Protein AF-A0A8X6EYR4-F1 (afdb_monomer)

pLDDT: mean 75.9, std 15.95, range [29.47, 96.12]

Radius of gyration: 19.06 Å; Cα contacts (8 Å, |Δi|>4): 206; chains: 1; bounding box: 58×40×43 Å

Secondary structure (DSSP, 8-state):
---------------TTTTT--S-EEEEEEEEEE-SS-EEEEEEEEEE-PPP--GGGT--HHHHHHGGGT--EEEEEEEEETTTTEEEEEEEEESSGGGSSS-SSHHHHHHHHHHHH-----SS--TT--EEEEEESSTTPPPEEEE--

Organism: Trichonephila clavata (NCBI:txid2740835)

Nearest PDB structures (foldseek):
  8ieq-assembly1_A  TM=4.914E-01  e=1.722E+00  Homo sapiens
  8ieq-assembly1_C  TM=4.883E-01  e=4.076E+00  Homo sapiens

InterPro domains:
  IPR031643 Domain of unknown function DUF4708 [PF15813] (16-147)
  IPR031643 Domain of unknown function DUF4708 [PTHR28495] (17-148)

Solvent-accessible surface area (backbone atoms only — not comparable to full-atom values): 9482 Å² total; per-residue (Å²): 136,84,82,83,76,86,73,87,80,85,78,72,85,62,64,76,50,65,75,70,54,84,54,78,40,84,45,69,49,72,49,79,46,79,58,99,88,50,75,48,76,48,78,40,85,44,73,49,70,70,82,81,84,63,67,71,81,79,48,56,78,79,50,61,68,54,49,80,69,74,45,74,42,79,45,88,43,82,44,68,39,81,94,78,58,46,69,29,30,33,49,28,42,24,74,48,54,48,78,77,33,95,34,85,42,69,67,56,51,38,49,47,37,35,75,78,71,55,45,67,61,78,88,67,79,57,91,79,51,42,24,38,30,32,33,52,92,47,89,89,52,72,46,44,70,41,73,69,102

Sequence (149 aa):
MPSERYVPTKTYNFCSDFLTTAGPLNTVKMDIFVSHREITLSLQPTCIKLPVMKTNQFINPDIDQFFHTNSVIKVEEDCYVLPSMKQGKIISISKNPKANGAFENYIQIQQHWKDMYGYVLPNEPKEGFWYYNVKFRIPNATPYTYPSV

Structure (mmCIF, N/CA/C/O backbone):
data_AF-A0A8X6EYR4-F1
#
_entry.id   AF-A0A8X6EYR4-F1
#
loop_
_atom_site.group_PDB
_atom_site.id
_atom_site.type_symbol
_atom_site.label_atom_id
_atom_site.label_alt_id
_atom_site.label_comp_id
_atom_site.label_asym_id
_atom_site.label_entity_id
_atom_site.label_seq_id
_atom_site.pdbx_PDB_ins_code
_atom_site.Cartn_x
_atom_site.Cartn_y
_atom_site.Cartn_z
_atom_site.occupancy
_atom_site.B_iso_or_equiv
_atom_site.auth_seq_id
_atom_site.auth_comp_id
_atom_site.auth_asym_id
_atom_site.auth_atom_id
_atom_site.pdbx_PDB_model_num
ATOM 1 N N . MET A 1 1 ? -37.064 28.276 11.857 1.00 40.09 1 MET A N 1
ATOM 2 C CA . MET A 1 1 ? -36.597 26.896 12.103 1.00 40.09 1 MET A CA 1
ATOM 3 C C . MET A 1 1 ? -35.497 26.591 11.091 1.00 40.09 1 MET A C 1
ATOM 5 O O . MET A 1 1 ? -35.842 26.393 9.932 1.00 40.09 1 MET A O 1
ATOM 9 N N . PRO A 1 2 ? -34.199 26.650 11.434 1.00 39.25 2 PRO A N 1
ATOM 10 C CA . PRO A 1 2 ? -33.147 26.251 10.507 1.00 39.25 2 PRO A CA 1
ATOM 11 C C . PRO A 1 2 ? -32.947 24.735 10.585 1.00 39.25 2 PRO A C 1
ATOM 13 O O . PRO A 1 2 ? -32.738 24.182 11.660 1.00 39.25 2 PRO A O 1
ATOM 16 N N . SER A 1 3 ? -33.034 24.065 9.439 1.00 43.91 3 SER A N 1
ATOM 17 C CA . SER A 1 3 ? -32.667 22.660 9.279 1.00 43.91 3 SER A CA 1
ATOM 18 C C . SER A 1 3 ? -31.141 22.534 9.280 1.00 43.91 3 SER A C 1
ATOM 20 O O . SER A 1 3 ? -30.499 22.865 8.279 1.00 43.91 3 SER A O 1
ATOM 22 N N . GLU A 1 4 ? -30.553 22.061 10.375 1.00 40.44 4 GLU A N 1
ATOM 23 C CA . GLU A 1 4 ? -29.148 21.655 10.385 1.00 40.44 4 GLU A CA 1
ATOM 24 C C . GLU A 1 4 ? -28.989 20.403 9.516 1.00 40.44 4 GLU A C 1
ATOM 26 O O . GLU A 1 4 ? -29.402 19.299 9.871 1.00 40.44 4 GLU A O 1
ATOM 31 N N . ARG A 1 5 ? -28.417 20.583 8.322 1.00 42.28 5 ARG A N 1
ATOM 32 C CA . ARG A 1 5 ? -27.918 19.464 7.525 1.00 42.28 5 ARG A CA 1
ATOM 33 C C . ARG A 1 5 ? -26.633 18.980 8.182 1.00 42.28 5 ARG A C 1
ATOM 35 O O . ARG A 1 5 ? -25.621 19.673 8.142 1.00 42.28 5 ARG A O 1
ATOM 42 N N . TYR A 1 6 ? -26.683 17.788 8.760 1.00 44.19 6 TYR A N 1
ATOM 43 C CA . TYR A 1 6 ? -25.495 17.059 9.177 1.00 44.19 6 TYR A CA 1
ATOM 44 C C . TYR A 1 6 ? -24.591 16.824 7.958 1.00 44.19 6 TYR A C 1
ATOM 46 O O . TYR A 1 6 ? -24.969 16.128 7.014 1.00 44.19 6 TYR A O 1
ATOM 54 N N . VAL A 1 7 ? -23.406 17.430 7.969 1.00 41.69 7 VAL A N 1
ATOM 55 C CA . VAL A 1 7 ? -22.316 17.129 7.037 1.00 41.69 7 VAL A CA 1
ATOM 56 C C . VAL A 1 7 ? -21.357 16.208 7.793 1.00 41.69 7 VAL A C 1
ATOM 58 O O . VAL A 1 7 ? -20.840 16.629 8.827 1.00 41.69 7 VAL A O 1
ATOM 61 N N . PRO A 1 8 ? -21.112 14.960 7.353 1.00 35.28 8 PRO A N 1
ATOM 62 C CA . PRO A 1 8 ? -20.175 14.099 8.053 1.00 35.28 8 PRO A CA 1
ATOM 63 C C . PRO A 1 8 ? -18.754 14.619 7.835 1.00 35.28 8 PRO A C 1
ATOM 65 O O . PRO A 1 8 ? -18.191 14.513 6.744 1.00 35.28 8 PRO A O 1
ATOM 68 N N . THR A 1 9 ? -18.161 15.174 8.888 1.00 32.88 9 THR A N 1
ATOM 69 C CA . THR A 1 9 ? -16.748 15.543 8.921 1.00 32.88 9 THR A CA 1
ATOM 70 C C . THR A 1 9 ? -15.913 14.262 8.958 1.00 32.88 9 THR A C 1
ATOM 72 O O . THR A 1 9 ? -15.731 13.650 10.009 1.00 32.88 9 THR A O 1
ATOM 75 N N . LYS A 1 10 ? -15.413 13.813 7.802 1.00 37.19 10 LYS A N 1
ATOM 76 C CA . LYS A 1 10 ? -14.364 12.787 7.750 1.00 37.19 10 LYS A CA 1
ATOM 77 C C . LYS A 1 10 ? -13.026 13.442 8.089 1.00 37.19 10 LYS A C 1
ATOM 79 O O . LYS A 1 10 ? -12.360 13.971 7.206 1.00 37.19 10 LYS A O 1
ATOM 84 N N . THR A 1 11 ? -12.623 13.370 9.353 1.00 29.47 11 THR A N 1
ATOM 85 C CA . THR A 1 11 ? -11.252 13.696 9.762 1.00 29.47 11 THR A CA 1
ATOM 86 C C . THR A 1 11 ? -10.548 12.407 10.162 1.00 29.47 11 THR A C 1
ATOM 88 O O . THR A 1 11 ? -10.690 11.936 11.287 1.00 29.47 11 THR A O 1
ATOM 91 N N . TYR A 1 12 ? -9.792 11.824 9.231 1.00 42.38 12 TYR A N 1
ATOM 92 C CA . TYR A 1 12 ? -8.848 10.750 9.531 1.00 42.38 12 TYR A CA 1
ATOM 93 C C . TYR A 1 12 ? -7.453 11.366 9.608 1.00 42.38 12 TYR A C 1
ATOM 95 O O . TYR A 1 12 ? -6.779 11.515 8.593 1.00 42.38 12 TYR A O 1
ATOM 103 N N . ASN A 1 13 ? -7.021 11.751 10.808 1.00 35.53 13 ASN A N 1
ATOM 104 C CA . ASN A 1 13 ? -5.620 12.090 11.043 1.00 35.53 13 ASN A CA 1
ATOM 105 C C . ASN A 1 13 ? -4.835 10.783 11.198 1.00 35.53 13 ASN A C 1
ATOM 107 O O . ASN A 1 13 ? -4.529 10.356 12.310 1.00 35.53 13 ASN A O 1
ATOM 111 N N . PHE A 1 14 ? -4.553 10.116 10.078 1.00 52.66 14 PHE A N 1
ATOM 112 C CA . PHE A 1 14 ? -3.461 9.151 10.045 1.00 52.66 14 PHE A CA 1
ATOM 113 C C . PHE A 1 14 ? -2.151 9.918 10.226 1.00 52.66 14 PHE A C 1
ATOM 115 O O . PHE A 1 14 ? -1.978 10.991 9.645 1.00 52.66 14 PHE A O 1
ATOM 122 N N . CYS A 1 15 ? -1.239 9.381 11.038 1.00 57.31 15 CYS A N 1
ATOM 123 C CA . CYS A 1 15 ? 0.121 9.903 11.117 1.00 57.31 15 CYS A CA 1
ATOM 124 C C . CYS A 1 15 ? 0.679 9.957 9.686 1.00 57.31 15 CYS A C 1
ATOM 126 O O . CYS A 1 15 ? 0.637 8.951 8.973 1.00 57.31 15 CYS A O 1
ATOM 128 N N . SER A 1 16 ? 1.113 11.134 9.230 1.00 60.91 16 SER A N 1
ATOM 129 C CA . SER A 1 16 ? 1.504 11.371 7.829 1.00 60.91 16 SER A CA 1
ATOM 130 C C . SER A 1 16 ? 2.665 10.487 7.368 1.00 60.91 16 SER A C 1
ATOM 132 O O . SER A 1 16 ? 2.893 10.329 6.175 1.00 60.91 16 SER A O 1
ATOM 134 N N . ASP A 1 17 ? 3.396 9.916 8.319 1.00 66.06 17 ASP A N 1
ATOM 135 C CA . ASP A 1 17 ? 4.541 9.034 8.139 1.00 66.06 17 ASP A CA 1
ATOM 136 C C . ASP A 1 17 ? 4.187 7.538 8.244 1.00 66.06 17 ASP A C 1
ATOM 138 O O . ASP A 1 17 ? 5.083 6.703 8.144 1.00 66.06 17 ASP A O 1
ATOM 142 N N . PHE A 1 18 ? 2.907 7.170 8.409 1.00 73.75 18 PHE A N 1
ATOM 143 C CA . PHE A 1 18 ? 2.470 5.779 8.600 1.00 73.75 18 PHE A CA 1
ATOM 144 C C . PHE A 1 18 ? 3.036 4.826 7.537 1.00 73.75 18 PHE A C 1
ATOM 146 O O . PHE A 1 18 ? 3.459 3.720 7.860 1.00 73.75 18 PHE A O 1
ATOM 153 N N . LEU A 1 19 ? 3.058 5.265 6.274 1.00 73.88 19 LEU A N 1
ATOM 154 C CA . LEU A 1 19 ? 3.570 4.473 5.151 1.00 73.88 19 LEU A CA 1
ATOM 155 C C . LEU A 1 19 ? 5.101 4.403 5.113 1.00 73.88 19 LEU A C 1
ATOM 157 O O . LEU A 1 19 ? 5.648 3.472 4.541 1.00 73.88 19 LEU A O 1
ATOM 161 N N . THR A 1 20 ? 5.787 5.367 5.725 1.00 72.81 20 THR A N 1
ATOM 162 C CA . THR A 1 20 ? 7.249 5.510 5.659 1.00 72.81 20 THR A CA 1
ATOM 163 C C . THR A 1 20 ? 7.973 5.006 6.909 1.00 72.81 20 THR A C 1
ATOM 165 O O . THR A 1 20 ? 9.196 4.858 6.905 1.00 72.81 20 THR A O 1
ATOM 168 N N . THR A 1 21 ? 7.247 4.742 7.995 1.00 73.81 21 THR A N 1
ATOM 169 C CA . THR A 1 21 ? 7.829 4.321 9.271 1.00 73.81 21 THR A CA 1
ATOM 170 C C . THR A 1 21 ? 8.150 2.826 9.269 1.00 73.81 21 THR A C 1
ATOM 172 O O . THR A 1 21 ? 7.267 1.976 9.258 1.00 73.81 21 THR A O 1
ATOM 175 N N . ALA A 1 22 ? 9.441 2.491 9.352 1.00 70.19 22 ALA A N 1
ATOM 176 C CA . ALA A 1 22 ? 9.935 1.106 9.408 1.00 70.19 22 ALA A CA 1
ATOM 177 C C . ALA A 1 22 ? 9.840 0.455 10.812 1.00 70.19 22 ALA A C 1
ATOM 179 O O . ALA A 1 22 ? 10.279 -0.683 11.014 1.00 70.19 22 ALA A O 1
ATOM 180 N N . GLY A 1 23 ? 9.325 1.193 11.799 1.00 79.06 23 GLY A N 1
ATOM 181 C CA . GLY A 1 23 ? 9.222 0.777 13.196 1.00 79.06 23 GLY A CA 1
ATOM 182 C C . GLY A 1 23 ? 7.868 0.158 13.567 1.00 79.06 23 GLY A C 1
ATOM 183 O O . GLY A 1 23 ? 6.948 0.122 12.753 1.00 79.06 23 GLY A O 1
ATOM 184 N N . PRO A 1 24 ? 7.732 -0.341 14.807 1.00 82.56 24 PRO A N 1
ATOM 185 C CA . PRO A 1 24 ? 6.439 -0.726 15.358 1.00 82.56 24 PRO A CA 1
ATOM 186 C C . PRO A 1 24 ? 5.485 0.478 15.391 1.00 82.56 24 PRO A C 1
ATOM 188 O O . PRO A 1 24 ? 5.860 1.562 15.835 1.00 82.56 24 PRO A O 1
ATOM 191 N N . LEU A 1 25 ? 4.255 0.278 14.926 1.00 82.75 25 LEU A N 1
ATOM 192 C CA . LEU A 1 25 ? 3.219 1.302 14.844 1.00 82.75 25 LEU A CA 1
ATOM 193 C C . LEU A 1 25 ? 2.158 1.048 15.910 1.00 82.75 25 LEU A C 1
ATOM 195 O O . LEU A 1 25 ? 1.535 -0.016 15.933 1.00 82.75 25 LEU A O 1
ATOM 199 N N . ASN A 1 26 ? 1.932 2.041 16.770 1.00 84.44 26 ASN A N 1
ATOM 200 C CA . ASN A 1 26 ? 0.812 2.031 17.705 1.00 84.44 26 ASN A CA 1
ATOM 201 C C . ASN A 1 26 ? -0.496 2.100 16.915 1.00 84.44 26 ASN A C 1
ATOM 203 O O . ASN A 1 26 ? -0.682 2.977 16.074 1.00 84.44 26 ASN A O 1
ATOM 207 N N . THR A 1 27 ? -1.400 1.169 17.180 1.00 82.12 27 THR A N 1
ATOM 208 C CA . THR A 1 27 ? -2.673 1.055 16.471 1.00 82.12 27 THR A CA 1
ATOM 209 C C . THR A 1 27 ? -3.761 0.562 17.424 1.00 82.12 27 THR A C 1
ATOM 211 O O . THR A 1 27 ? -3.503 0.228 18.582 1.00 82.12 27 THR A O 1
ATOM 214 N N . VAL A 1 28 ? -5.000 0.537 16.949 1.00 87.69 28 VAL A N 1
ATOM 215 C CA . VAL A 1 28 ? -6.152 0.040 17.694 1.00 87.69 28 VAL A CA 1
ATOM 216 C C . VAL A 1 28 ? -6.795 -1.069 16.879 1.00 87.69 28 VAL A C 1
ATOM 218 O O . VAL A 1 28 ? -7.235 -0.849 15.752 1.00 87.69 28 VAL A O 1
ATOM 221 N N . LYS A 1 29 ? -6.864 -2.271 17.453 1.00 86.75 29 LYS A N 1
ATOM 222 C CA . LYS A 1 29 ? -7.708 -3.333 16.913 1.00 86.75 29 LYS A CA 1
ATOM 223 C C . LYS A 1 29 ? -9.155 -2.995 17.250 1.00 86.75 29 LYS A C 1
ATOM 225 O O . LYS A 1 29 ? -9.472 -2.754 18.414 1.00 86.75 29 LYS A O 1
ATOM 230 N N . MET A 1 30 ? -10.008 -2.983 16.233 1.00 92.50 30 MET A N 1
ATOM 231 C CA . MET A 1 30 ? -11.434 -2.715 16.367 1.00 92.50 30 MET A CA 1
ATOM 232 C C . MET A 1 30 ? -12.229 -3.935 15.910 1.00 92.50 30 MET A C 1
ATOM 234 O O . MET A 1 30 ? -12.202 -4.276 14.729 1.00 92.50 30 MET A O 1
ATOM 238 N N . ASP A 1 31 ? -12.951 -4.561 16.834 1.00 92.31 31 ASP A N 1
ATOM 239 C CA . ASP A 1 31 ? -13.932 -5.598 16.517 1.00 92.31 31 ASP A CA 1
ATOM 240 C C . ASP A 1 31 ? -15.336 -4.974 16.556 1.00 92.31 31 ASP A C 1
ATOM 242 O O . ASP A 1 31 ? -15.717 -4.328 17.536 1.00 92.31 31 ASP A O 1
ATOM 246 N N . ILE A 1 32 ? -16.093 -5.134 15.468 1.00 93.94 32 ILE A N 1
ATOM 247 C CA . ILE A 1 32 ? -17.439 -4.572 15.306 1.00 93.94 32 ILE A CA 1
ATOM 248 C C . ILE A 1 32 ? -18.440 -5.721 15.338 1.00 93.94 32 ILE A C 1
ATOM 250 O O . ILE A 1 32 ? -18.440 -6.576 14.453 1.00 93.94 32 ILE A O 1
ATOM 254 N N . PHE A 1 33 ? -19.322 -5.710 16.330 1.00 93.19 33 PHE A N 1
ATOM 255 C CA . PHE A 1 33 ? -20.431 -6.646 16.432 1.00 93.19 33 PHE A CA 1
ATOM 256 C C . PHE A 1 33 ? -21.721 -5.900 16.131 1.00 93.19 33 PHE A C 1
ATOM 258 O O . PHE A 1 33 ? -22.065 -4.936 16.811 1.00 93.19 33 PHE A O 1
ATOM 265 N N . VAL A 1 34 ? -22.427 -6.338 15.093 1.00 95.50 34 VAL A N 1
ATOM 266 C CA . VAL A 1 34 ? -23.696 -5.742 14.676 1.00 95.50 34 VAL A CA 1
ATOM 267 C C . VAL A 1 34 ? -24.795 -6.765 14.906 1.00 95.50 34 VAL A C 1
ATOM 269 O O . VAL A 1 34 ? -24.746 -7.874 14.377 1.00 95.50 34 VAL A O 1
ATOM 272 N N . SER A 1 35 ? -25.789 -6.385 15.696 1.00 92.75 35 SER A N 1
ATOM 273 C CA . SER A 1 35 ? -27.026 -7.135 15.885 1.00 92.75 35 SER A CA 1
ATOM 274 C C . SER A 1 35 ? -28.211 -6.331 15.346 1.00 92.75 35 SER A C 1
ATOM 276 O O . SER A 1 35 ? -28.069 -5.185 14.925 1.00 92.75 35 SER A O 1
ATOM 278 N N . HIS A 1 36 ? -29.412 -6.909 15.393 1.00 91.88 36 HIS A N 1
ATOM 279 C CA . HIS A 1 36 ? -30.637 -6.227 14.961 1.00 91.88 36 HIS A CA 1
ATOM 280 C C . HIS A 1 36 ? -30.968 -4.965 15.775 1.00 91.88 36 HIS A C 1
ATOM 282 O O . HIS A 1 36 ? -31.764 -4.150 15.320 1.00 91.88 36 HIS A O 1
ATOM 288 N N . ARG A 1 37 ? -30.422 -4.823 16.989 1.00 94.38 37 ARG A N 1
ATOM 289 C CA . ARG A 1 37 ? -30.773 -3.736 17.919 1.00 94.38 37 ARG A CA 1
ATOM 290 C C . ARG A 1 37 ? -29.581 -2.907 18.375 1.00 94.38 37 ARG A C 1
ATOM 292 O O . ARG A 1 37 ? -29.769 -1.794 18.849 1.00 94.38 37 ARG A O 1
ATOM 299 N N . GLU A 1 38 ? -28.376 -3.448 18.255 1.00 94.81 38 GLU A N 1
ATOM 300 C CA . GLU A 1 38 ? -27.196 -2.904 18.916 1.00 94.81 38 GLU A CA 1
ATOM 301 C C . GLU A 1 38 ? -25.968 -3.044 18.026 1.00 94.81 38 GLU A C 1
ATOM 303 O O . GLU A 1 38 ? -25.807 -4.041 17.315 1.00 94.81 38 GLU A O 1
ATOM 308 N N . ILE A 1 39 ? -25.086 -2.052 18.117 1.00 96.12 39 ILE A N 1
ATOM 309 C CA . ILE A 1 39 ? -23.739 -2.093 17.559 1.00 96.12 39 ILE A CA 1
ATOM 310 C C . ILE A 1 39 ? -22.774 -2.016 18.738 1.00 96.12 39 ILE A C 1
ATOM 312 O O . ILE A 1 39 ? -22.758 -1.021 19.462 1.00 96.12 39 ILE A O 1
ATOM 316 N N . THR A 1 40 ? -21.965 -3.054 18.928 1.00 94.62 40 THR A N 1
ATOM 317 C CA . THR A 1 40 ? -20.917 -3.091 19.951 1.00 94.62 40 THR A CA 1
ATOM 318 C C . THR A 1 40 ? -19.557 -2.955 19.286 1.00 94.62 40 THR A C 1
ATOM 320 O O . THR A 1 40 ? -19.232 -3.689 18.354 1.00 94.62 40 THR A O 1
ATOM 323 N N . LEU A 1 41 ? -18.752 -2.019 19.786 1.00 95.25 41 LEU A N 1
ATOM 324 C CA . LEU A 1 41 ? -17.386 -1.784 19.332 1.00 95.25 41 LEU A CA 1
ATOM 325 C C . LEU A 1 41 ? -16.428 -2.205 20.444 1.00 95.25 41 LEU A C 1
ATOM 327 O O . LEU A 1 41 ? -16.479 -1.652 21.541 1.00 95.25 41 LEU A O 1
ATOM 331 N N . SER A 1 42 ? -15.553 -3.168 20.169 1.00 94.75 42 SER A N 1
ATOM 332 C CA . SER A 1 42 ? -14.441 -3.503 21.058 1.00 94.75 42 SER A CA 1
ATOM 333 C C . SER A 1 42 ? -13.166 -2.877 20.512 1.00 94.75 42 SER A C 1
ATOM 335 O O . SER A 1 42 ? -12.802 -3.126 19.365 1.00 94.75 42 SER A O 1
ATOM 337 N N . LEU A 1 43 ? -12.513 -2.041 21.319 1.00 93.19 43 LEU A N 1
ATOM 338 C CA . LEU A 1 43 ? -11.285 -1.334 20.961 1.00 93.19 43 LEU A CA 1
ATOM 339 C C . LEU A 1 43 ? -10.148 -1.824 21.857 1.00 93.19 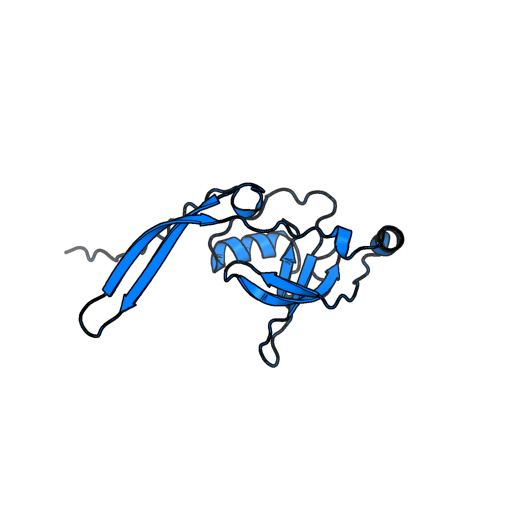43 LEU A C 1
ATOM 341 O O . LEU A 1 43 ? -10.231 -1.717 23.080 1.00 93.19 43 LEU A O 1
ATOM 345 N N . GLN A 1 4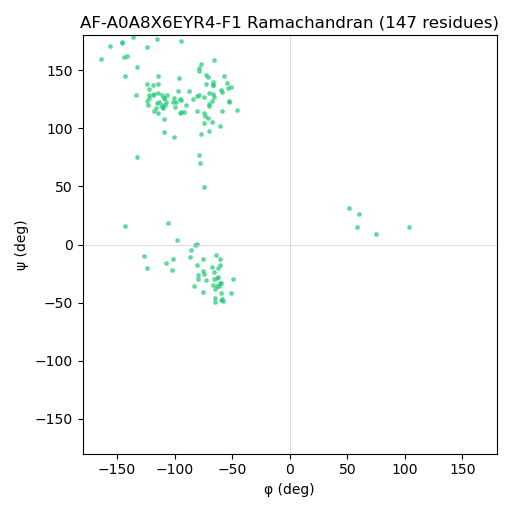4 ? -9.084 -2.347 21.254 1.00 93.25 44 GLN A N 1
ATOM 346 C CA . GLN A 1 44 ? -7.908 -2.841 21.968 1.00 93.25 44 GLN A CA 1
ATOM 347 C C . GLN A 1 44 ? -6.650 -2.129 21.460 1.00 93.25 44 GLN A C 1
ATOM 349 O O . GLN A 1 44 ? -6.372 -2.191 20.257 1.00 93.25 44 GLN A O 1
ATOM 354 N N . PRO A 1 45 ? -5.866 -1.473 22.336 1.00 91.31 45 PRO A N 1
ATOM 355 C CA . PRO A 1 45 ? -4.549 -0.972 21.967 1.00 91.31 45 PRO A CA 1
ATOM 356 C C . PRO A 1 45 ? -3.672 -2.131 21.496 1.00 91.31 45 PRO A C 1
ATOM 358 O O . PRO A 1 45 ? -3.589 -3.170 22.150 1.00 91.31 45 PRO A O 1
ATOM 361 N N . THR A 1 46 ? -3.019 -1.967 20.355 1.00 87.88 46 THR A N 1
ATOM 362 C CA . THR A 1 46 ? -2.115 -2.974 19.810 1.00 87.88 46 THR A CA 1
ATOM 363 C C . THR A 1 46 ? -0.954 -2.315 19.077 1.00 87.88 46 THR A C 1
ATOM 365 O O . THR A 1 46 ? -0.882 -1.092 18.940 1.00 87.88 46 THR A O 1
ATOM 368 N N . CYS A 1 47 ? -0.006 -3.128 18.634 1.00 84.94 47 CYS A N 1
ATOM 369 C CA . CYS A 1 47 ? 1.153 -2.675 17.892 1.00 84.94 47 CYS A CA 1
ATOM 370 C C . CYS A 1 47 ? 1.351 -3.585 16.683 1.00 84.94 47 CYS A C 1
ATOM 372 O O . CYS A 1 47 ? 1.378 -4.808 16.827 1.00 84.94 47 CYS A O 1
ATOM 374 N N . ILE A 1 48 ? 1.479 -2.996 15.495 1.00 81.00 48 ILE A N 1
ATOM 375 C CA . ILE A 1 48 ? 1.757 -3.743 14.265 1.00 81.00 48 ILE A CA 1
ATOM 376 C C . ILE A 1 48 ? 3.124 -3.360 13.724 1.00 81.00 48 ILE A C 1
ATOM 378 O O . ILE A 1 48 ? 3.540 -2.207 13.797 1.00 81.00 48 ILE A O 1
ATOM 382 N N . LYS A 1 49 ? 3.818 -4.333 13.138 1.00 79.75 49 LYS A N 1
ATOM 383 C CA . LYS A 1 49 ? 5.026 -4.092 12.356 1.00 79.75 49 LYS A CA 1
ATOM 384 C C . LYS A 1 49 ? 4.735 -4.475 10.915 1.00 79.75 49 LYS A C 1
ATOM 386 O O . LYS A 1 49 ? 4.510 -5.649 10.627 1.00 79.75 49 LYS A O 1
ATOM 391 N N . LEU A 1 50 ? 4.725 -3.488 10.026 1.00 74.75 50 LEU A N 1
ATOM 392 C CA . LEU A 1 50 ? 4.558 -3.736 8.600 1.00 74.75 50 LEU A CA 1
ATOM 393 C C . LEU A 1 50 ? 5.910 -4.163 8.010 1.00 74.75 50 LEU A C 1
ATOM 395 O O . LEU A 1 50 ? 6.916 -3.484 8.234 1.00 74.75 50 LEU A O 1
ATOM 399 N N . PRO A 1 51 ? 5.983 -5.296 7.294 1.00 68.75 51 PRO A N 1
ATOM 400 C CA . PRO A 1 51 ? 7.202 -5.664 6.596 1.00 68.75 51 PRO A CA 1
ATOM 401 C C . PRO A 1 51 ? 7.442 -4.670 5.455 1.00 68.75 51 PRO A C 1
ATOM 403 O O . PRO A 1 51 ? 6.593 -4.504 4.581 1.00 68.75 51 PRO A O 1
ATOM 406 N N . VAL A 1 52 ? 8.605 -4.015 5.454 1.00 67.94 52 VA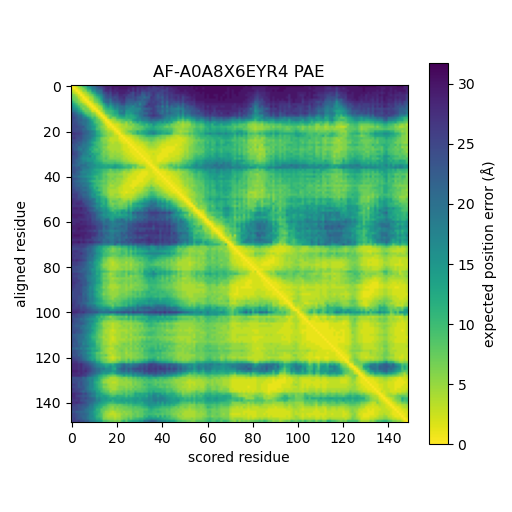L A N 1
ATOM 407 C CA . VAL A 1 52 ? 9.013 -3.155 4.336 1.00 67.94 52 VAL A CA 1
ATOM 408 C C . VAL A 1 52 ? 9.332 -4.048 3.144 1.00 67.94 52 VAL A C 1
ATOM 410 O O . VAL A 1 52 ? 10.237 -4.885 3.211 1.00 67.94 52 VAL A O 1
ATOM 413 N N . MET A 1 53 ? 8.594 -3.869 2.053 1.00 68.06 53 MET A N 1
ATOM 414 C CA . MET A 1 53 ? 8.841 -4.594 0.816 1.00 68.06 53 MET A CA 1
ATOM 415 C C . MET A 1 53 ? 10.086 -4.012 0.135 1.00 68.06 53 MET A C 1
ATOM 417 O O . MET A 1 53 ? 10.091 -2.862 -0.299 1.00 68.06 53 MET A O 1
ATOM 421 N N . LYS A 1 54 ? 11.164 -4.796 0.055 1.00 66.25 54 LYS A N 1
ATOM 422 C CA . LYS A 1 54 ? 12.415 -4.353 -0.569 1.00 66.25 54 LYS A CA 1
ATOM 423 C C . LYS A 1 54 ? 12.423 -4.725 -2.052 1.00 66.25 54 LYS A C 1
ATOM 425 O O . LYS A 1 54 ? 12.474 -5.901 -2.393 1.00 66.25 54 LYS A O 1
ATOM 430 N N . THR A 1 55 ? 12.413 -3.728 -2.937 1.00 63.12 55 THR A N 1
ATOM 431 C CA . THR A 1 55 ? 12.400 -3.937 -4.400 1.00 63.12 55 THR A CA 1
ATOM 432 C C . THR A 1 55 ? 13.626 -4.699 -4.906 1.00 63.12 55 THR A C 1
ATOM 434 O O . THR A 1 55 ? 13.525 -5.487 -5.840 1.00 63.12 55 THR A O 1
ATOM 437 N N . ASN A 1 56 ? 14.782 -4.496 -4.266 1.00 59.41 56 ASN A N 1
ATOM 438 C CA . ASN A 1 56 ? 16.052 -5.124 -4.640 1.00 59.41 56 ASN A CA 1
ATOM 439 C C . ASN A 1 56 ? 16.070 -6.655 -4.489 1.00 59.41 56 ASN A C 1
ATOM 441 O O . ASN A 1 56 ? 17.016 -7.293 -4.928 1.00 59.41 56 ASN A O 1
ATOM 445 N N . GLN A 1 57 ? 15.046 -7.251 -3.875 1.00 59.22 57 GLN A N 1
ATOM 446 C CA . GLN A 1 57 ? 14.890 -8.705 -3.847 1.00 59.22 57 GLN A CA 1
ATOM 447 C C . GLN A 1 57 ? 14.428 -9.264 -5.198 1.00 59.22 57 GLN A C 1
ATOM 449 O O . GLN A 1 57 ? 14.708 -10.417 -5.502 1.00 59.22 57 GLN A O 1
ATOM 454 N N . PHE A 1 58 ? 13.752 -8.447 -6.009 1.00 60.34 58 PHE A N 1
ATOM 455 C CA . PHE A 1 58 ? 13.148 -8.860 -7.280 1.00 60.34 58 PHE A CA 1
ATOM 456 C C . PHE A 1 58 ? 13.905 -8.333 -8.501 1.00 60.34 58 PHE A C 1
ATOM 458 O O . PHE A 1 58 ? 13.692 -8.805 -9.616 1.00 60.34 58 PHE A O 1
ATOM 465 N N . ILE A 1 59 ? 14.770 -7.338 -8.302 1.00 62.00 59 ILE A N 1
ATOM 466 C CA . ILE A 1 59 ? 15.528 -6.678 -9.363 1.00 62.00 59 ILE A CA 1
ATOM 467 C C . ILE A 1 59 ? 16.992 -7.091 -9.220 1.00 62.00 59 ILE A C 1
ATOM 469 O O . ILE A 1 59 ? 17.671 -6.689 -8.279 1.00 62.00 59 ILE A O 1
ATOM 473 N N . ASN A 1 60 ? 17.464 -7.929 -10.144 1.00 59.88 60 ASN A N 1
ATOM 474 C CA . ASN A 1 60 ? 18.885 -8.244 -10.282 1.00 59.88 60 ASN A CA 1
ATOM 475 C C . ASN A 1 60 ? 19.629 -6.968 -10.745 1.00 59.88 60 ASN A C 1
ATOM 477 O O . ASN A 1 60 ? 19.106 -6.283 -11.618 1.00 59.88 60 ASN A O 1
ATOM 481 N N . PRO A 1 61 ? 20.813 -6.622 -10.211 1.00 56.16 61 PRO A N 1
ATOM 482 C CA . PRO A 1 61 ? 21.589 -5.448 -10.636 1.00 56.16 61 PRO A CA 1
ATOM 483 C C . PRO A 1 61 ? 21.794 -5.306 -12.158 1.00 56.16 61 PRO A C 1
ATOM 485 O O . PRO A 1 61 ? 21.833 -4.184 -12.656 1.00 56.16 61 PRO A O 1
ATOM 488 N N . ASP A 1 62 ? 21.839 -6.400 -12.927 1.00 58.09 62 ASP A N 1
ATOM 489 C CA . ASP A 1 62 ? 21.920 -6.333 -14.401 1.00 58.09 62 ASP A CA 1
ATOM 490 C C . ASP A 1 62 ? 20.662 -5.723 -15.051 1.00 58.09 62 ASP A C 1
ATOM 492 O O . ASP A 1 62 ? 20.689 -5.182 -16.157 1.00 58.09 62 ASP A O 1
ATOM 496 N N . ILE A 1 63 ? 19.536 -5.782 -14.346 1.00 58.72 63 ILE A N 1
ATOM 497 C CA . ILE A 1 63 ? 18.236 -5.290 -14.785 1.00 58.72 63 ILE A CA 1
ATOM 498 C C . ILE A 1 63 ? 18.123 -3.766 -14.602 1.00 58.72 63 ILE A C 1
ATOM 500 O O . ILE A 1 63 ? 17.414 -3.109 -15.366 1.00 58.72 63 ILE A O 1
ATOM 504 N N . ASP A 1 64 ? 18.863 -3.166 -13.665 1.00 58.12 64 ASP A N 1
ATOM 505 C CA . ASP A 1 64 ? 18.881 -1.708 -13.485 1.00 58.12 64 ASP A CA 1
ATOM 506 C C . ASP A 1 64 ? 19.360 -0.979 -14.754 1.00 58.12 64 ASP A C 1
ATOM 508 O O . ASP A 1 64 ? 18.814 0.071 -15.103 1.00 58.12 64 ASP A O 1
ATOM 512 N N . GLN A 1 65 ? 20.272 -1.585 -15.529 1.00 57.50 65 GLN A N 1
ATOM 513 C CA . GLN A 1 65 ? 20.670 -1.060 -16.841 1.00 57.50 65 GLN A CA 1
ATOM 514 C C . GLN A 1 65 ? 19.534 -1.110 -17.875 1.00 57.50 65 GLN A C 1
ATOM 516 O O . GLN A 1 65 ? 19.397 -0.190 -18.684 1.00 57.50 65 GLN A O 1
ATOM 521 N N . PHE A 1 66 ? 18.672 -2.132 -17.830 1.00 58.16 66 PHE A N 1
ATOM 522 C CA . PHE A 1 66 ? 17.505 -2.231 -18.714 1.00 58.16 66 PHE A CA 1
ATOM 523 C C . PHE A 1 66 ? 16.474 -1.127 -18.444 1.00 58.16 66 PHE A C 1
ATOM 525 O O . PHE A 1 66 ? 15.780 -0.693 -19.369 1.00 58.16 66 PHE A O 1
ATOM 532 N N . PHE A 1 67 ? 16.379 -0.628 -17.211 1.00 61.38 67 PHE A N 1
ATOM 533 C CA . PHE A 1 67 ? 15.373 0.361 -16.822 1.00 61.38 67 PHE A CA 1
ATOM 534 C C . PHE A 1 67 ? 15.638 1.786 -17.315 1.00 61.38 67 PHE A C 1
ATOM 536 O O . PHE A 1 67 ? 14.705 2.593 -17.326 1.00 61.38 67 PHE A O 1
ATOM 543 N N . HIS A 1 68 ? 16.836 2.089 -17.829 1.00 59.19 68 HIS A N 1
ATOM 544 C CA . HIS A 1 68 ? 17.093 3.350 -18.540 1.00 59.19 68 HIS A CA 1
ATOM 545 C C . HIS A 1 68 ? 16.222 3.521 -19.800 1.00 59.19 68 HIS A C 1
ATOM 547 O O . HIS A 1 68 ? 16.120 4.623 -20.332 1.00 59.19 68 HIS A O 1
ATOM 553 N N . THR A 1 69 ? 15.548 2.457 -20.257 1.00 59.41 69 THR A N 1
ATOM 554 C CA . THR A 1 69 ? 14.706 2.452 -21.464 1.00 59.41 69 THR A CA 1
ATOM 555 C C . THR A 1 69 ? 13.191 2.443 -21.200 1.00 59.41 69 THR A C 1
ATOM 557 O O . THR A 1 69 ? 12.419 2.143 -22.107 1.00 59.41 69 THR A O 1
ATOM 560 N N . ASN A 1 7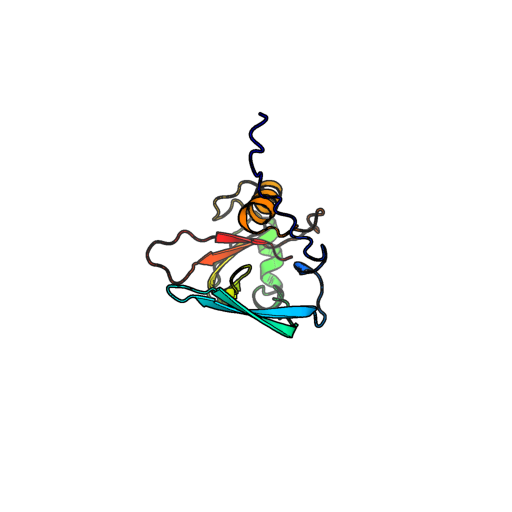0 ? 12.721 2.803 -19.992 1.00 59.84 70 ASN A N 1
ATOM 561 C CA . ASN A 1 70 ? 11.284 2.796 -19.635 1.00 59.84 70 ASN A CA 1
ATOM 562 C C . ASN A 1 70 ? 10.612 1.406 -19.734 1.00 59.84 70 ASN A C 1
ATOM 564 O O . ASN A 1 70 ? 9.399 1.285 -19.924 1.00 59.84 70 ASN A O 1
ATOM 568 N N . SER A 1 71 ? 11.398 0.344 -19.590 1.00 69.62 71 SER A N 1
ATOM 569 C CA . SER A 1 71 ? 10.955 -1.039 -19.740 1.00 69.62 71 SER A CA 1
ATOM 570 C C . SER A 1 71 ? 10.081 -1.518 -18.566 1.00 69.62 71 SER A C 1
ATOM 572 O O . SER A 1 71 ? 10.238 -1.110 -17.412 1.00 69.62 71 SER A O 1
ATOM 574 N N . VAL A 1 72 ? 9.110 -2.381 -18.884 1.00 79.50 72 VAL A N 1
ATOM 575 C CA . VAL A 1 72 ? 8.250 -3.091 -17.923 1.00 79.50 72 VAL A CA 1
ATOM 576 C C . VAL A 1 72 ? 8.820 -4.478 -17.704 1.00 79.50 72 VAL A C 1
ATOM 578 O O . VAL A 1 72 ? 9.058 -5.204 -18.669 1.00 79.50 72 VAL A O 1
ATOM 581 N N . ILE A 1 73 ? 8.951 -4.884 -16.447 1.00 81.88 73 ILE A N 1
ATOM 582 C CA . ILE A 1 73 ? 9.450 -6.214 -16.099 1.00 81.88 73 ILE A CA 1
ATOM 583 C C . ILE A 1 73 ? 8.321 -7.040 -15.555 1.00 81.88 73 ILE A C 1
ATOM 585 O O . ILE A 1 73 ? 7.656 -6.623 -14.615 1.00 81.88 73 ILE A O 1
ATOM 589 N N . LYS A 1 74 ? 8.110 -8.215 -16.139 1.00 84.62 74 LYS A N 1
ATOM 590 C CA . LYS A 1 74 ? 7.152 -9.184 -15.620 1.00 84.62 74 LYS A CA 1
ATOM 591 C C . LYS A 1 74 ? 7.774 -9.912 -14.435 1.00 84.62 74 LYS A C 1
ATOM 593 O O . LYS A 1 74 ? 8.884 -10.419 -14.534 1.00 84.62 74 LYS A O 1
ATOM 598 N N . VAL A 1 75 ? 7.040 -9.938 -13.335 1.00 84.12 75 VAL A N 1
ATOM 599 C CA . VAL A 1 75 ? 7.402 -10.593 -12.072 1.00 84.12 75 VAL A CA 1
ATOM 600 C C . VAL A 1 75 ? 6.177 -11.398 -11.640 1.00 84.12 75 VAL A C 1
ATOM 602 O O . VAL A 1 75 ? 5.074 -11.039 -12.033 1.00 84.12 75 VAL A O 1
ATOM 605 N N . GLU A 1 76 ? 6.334 -12.487 -10.891 1.00 84.75 76 GLU A N 1
ATOM 606 C CA . GLU A 1 76 ? 5.204 -13.276 -10.379 1.00 84.75 76 GLU A CA 1
ATOM 607 C C . GLU A 1 76 ? 5.374 -13.589 -8.893 1.00 84.75 76 GLU A C 1
ATOM 609 O O . GLU A 1 76 ? 5.672 -14.714 -8.507 1.00 84.75 76 GLU A O 1
ATOM 614 N N . GLU A 1 77 ? 5.152 -12.583 -8.055 1.00 86.50 77 GLU A N 1
ATOM 615 C CA . GLU A 1 77 ? 5.433 -12.669 -6.618 1.00 86.50 77 GLU A CA 1
ATOM 616 C C . GLU A 1 77 ? 4.175 -12.396 -5.799 1.00 86.50 77 GLU A C 1
ATOM 618 O O . GLU A 1 77 ? 3.429 -11.456 -6.083 1.00 86.50 77 GLU A O 1
ATOM 623 N N . ASP A 1 78 ? 3.914 -13.224 -4.787 1.00 88.00 78 ASP A N 1
ATOM 624 C CA . ASP A 1 78 ? 2.797 -13.003 -3.869 1.00 88.00 78 ASP A CA 1
ATOM 625 C C . ASP A 1 78 ? 3.106 -11.820 -2.935 1.00 88.00 78 ASP A C 1
ATOM 627 O O . ASP A 1 78 ? 4.205 -11.679 -2.401 1.00 88.00 78 ASP A O 1
ATOM 631 N N . CYS A 1 79 ? 2.111 -10.966 -2.697 1.00 86.00 79 CYS A N 1
ATOM 632 C CA . CYS A 1 79 ? 2.249 -9.790 -1.843 1.00 86.00 79 CYS A CA 1
ATOM 633 C C . CYS A 1 79 ? 0.975 -9.517 -1.035 1.00 86.00 79 CYS A C 1
ATOM 635 O O . CYS A 1 79 ? -0.120 -9.943 -1.407 1.00 86.00 79 CYS A O 1
ATOM 637 N N . TYR A 1 80 ? 1.098 -8.732 0.034 1.00 85.88 80 TYR A N 1
ATOM 638 C CA . TYR A 1 80 ? -0.039 -8.156 0.755 1.00 85.88 80 TYR A CA 1
ATOM 639 C C . TYR A 1 80 ? -0.053 -6.650 0.537 1.00 85.88 80 TYR A C 1
ATOM 641 O O . TYR A 1 80 ? 0.970 -5.998 0.731 1.00 85.88 80 TYR A O 1
ATOM 649 N N . VAL A 1 81 ? -1.196 -6.101 0.121 1.00 83.94 81 VAL A N 1
ATOM 650 C CA . VAL A 1 81 ? -1.279 -4.690 -0.279 1.00 83.94 81 VAL A CA 1
ATOM 651 C C . VAL A 1 81 ? -2.242 -3.881 0.570 1.00 83.94 81 VAL A C 1
ATOM 653 O O . VAL A 1 81 ? -3.366 -4.295 0.870 1.00 83.94 81 VAL A O 1
ATOM 656 N N . LEU A 1 82 ? -1.798 -2.677 0.918 1.00 84.12 82 LEU A N 1
ATOM 657 C CA . LEU A 1 82 ? -2.621 -1.662 1.555 1.00 84.12 82 LEU A CA 1
ATOM 658 C C . LEU A 1 82 ? -3.746 -1.172 0.617 1.00 84.12 82 LEU A C 1
ATOM 660 O O . LEU A 1 82 ? -3.681 -1.355 -0.602 1.00 84.12 82 LEU A O 1
ATOM 664 N N . PRO A 1 83 ? -4.816 -0.582 1.176 1.00 74.94 83 PRO A N 1
ATOM 665 C CA . PRO A 1 83 ? -5.063 -0.390 2.613 1.00 74.94 83 PRO A CA 1
ATOM 666 C C . PRO A 1 83 ? -5.619 -1.635 3.321 1.00 74.94 83 PRO A C 1
ATOM 668 O O . PRO A 1 83 ? -5.566 -1.738 4.538 1.00 74.94 83 PRO A O 1
ATOM 671 N N . SER A 1 84 ? -6.152 -2.596 2.564 1.00 74.88 84 SER A N 1
ATOM 672 C CA . SER A 1 84 ? -6.892 -3.742 3.117 1.00 74.88 84 SER A CA 1
ATOM 673 C C . SER A 1 84 ? -6.027 -4.935 3.534 1.00 74.88 84 SER A C 1
ATOM 675 O O . SER A 1 84 ? -6.566 -5.919 4.032 1.00 74.88 84 SER A O 1
ATOM 677 N N . MET A 1 85 ? -4.713 -4.882 3.288 1.00 79.38 85 MET A N 1
ATOM 678 C CA . MET A 1 85 ? -3.777 -6.002 3.462 1.00 79.38 85 MET A CA 1
ATOM 679 C C . MET A 1 85 ? -4.252 -7.287 2.766 1.00 79.38 85 MET A C 1
ATOM 681 O O . MET A 1 85 ? -3.974 -8.396 3.215 1.00 79.38 85 MET A O 1
ATOM 685 N N . LYS A 1 86 ? -4.983 -7.152 1.652 1.00 85.38 86 LYS A N 1
ATOM 686 C CA . LYS A 1 86 ? -5.427 -8.295 0.848 1.00 85.38 86 LYS A CA 1
ATOM 687 C C . LYS A 1 86 ? -4.241 -8.911 0.122 1.00 85.38 86 LYS A C 1
ATOM 689 O O . LYS A 1 86 ? -3.356 -8.198 -0.351 1.00 85.38 86 LYS A O 1
ATOM 694 N N . GLN A 1 87 ? -4.270 -10.233 -0.011 1.00 87.94 87 GLN A N 1
ATOM 695 C CA . GLN A 1 87 ? -3.293 -10.950 -0.816 1.00 87.94 87 GLN A CA 1
ATOM 696 C C . GLN A 1 87 ? -3.517 -10.652 -2.305 1.00 87.94 87 GLN A C 1
ATOM 698 O O . GLN A 1 87 ? -4.634 -10.752 -2.825 1.00 87.94 87 GLN A O 1
ATOM 703 N N . GLY A 1 88 ? -2.439 -10.299 -2.989 1.00 89.38 88 GLY A N 1
ATOM 704 C CA . GLY A 1 88 ? -2.369 -10.109 -4.430 1.00 89.38 88 GLY A CA 1
ATOM 705 C C . GLY A 1 88 ? -1.110 -10.757 -4.990 1.00 89.38 88 GLY A C 1
ATOM 706 O O . GLY A 1 88 ? -0.313 -11.327 -4.249 1.00 89.38 88 GLY A O 1
ATOM 707 N N . LYS A 1 89 ? -0.948 -10.670 -6.308 1.00 90.75 89 LYS A N 1
ATOM 708 C CA . LYS A 1 89 ? 0.272 -11.069 -7.005 1.00 90.75 89 LYS A CA 1
ATOM 709 C C . LYS A 1 89 ? 0.816 -9.873 -7.775 1.00 90.75 89 LYS A C 1
ATOM 711 O O . LYS A 1 89 ? 0.085 -9.275 -8.567 1.00 90.75 89 LYS A O 1
ATOM 716 N N . ILE A 1 90 ? 2.078 -9.528 -7.566 1.00 89.81 90 ILE A N 1
ATOM 717 C CA . ILE A 1 90 ? 2.797 -8.577 -8.413 1.00 89.81 90 ILE A CA 1
ATOM 718 C C . ILE A 1 90 ? 3.014 -9.271 -9.744 1.00 89.81 90 ILE A C 1
ATOM 720 O O . ILE A 1 90 ? 3.618 -10.337 -9.777 1.00 89.81 90 ILE A O 1
ATOM 724 N N . ILE A 1 91 ? 2.492 -8.676 -10.812 1.00 89.19 91 ILE A N 1
ATOM 725 C CA . ILE A 1 91 ? 2.612 -9.200 -12.176 1.00 89.19 91 ILE A CA 1
ATOM 726 C C . ILE A 1 91 ? 3.666 -8.445 -12.990 1.00 89.19 91 ILE A C 1
ATOM 728 O O . ILE A 1 91 ? 4.143 -8.934 -14.015 1.00 89.19 91 ILE A O 1
ATOM 732 N N . SER A 1 92 ? 3.994 -7.217 -12.580 1.00 87.75 92 SER A N 1
ATOM 733 C CA . SER A 1 92 ? 5.065 -6.445 -13.198 1.00 87.75 92 SER A CA 1
ATOM 734 C C . SER A 1 92 ? 5.535 -5.260 -12.363 1.00 87.75 92 SER A C 1
ATOM 736 O O . SER A 1 92 ? 4.801 -4.746 -11.517 1.00 87.75 92 SER A O 1
ATOM 738 N N . ILE A 1 93 ? 6.749 -4.804 -12.659 1.00 86.88 93 ILE A N 1
ATOM 739 C CA . ILE A 1 93 ? 7.404 -3.640 -12.064 1.00 86.88 93 ILE A CA 1
ATOM 740 C C . ILE A 1 93 ? 7.806 -2.669 -13.183 1.00 86.88 93 ILE A C 1
ATOM 742 O O . ILE A 1 93 ? 8.280 -3.098 -14.238 1.00 86.88 93 ILE A O 1
ATOM 746 N N . SER A 1 94 ? 7.611 -1.366 -12.977 1.00 84.50 94 SER A N 1
ATOM 747 C CA . SER A 1 94 ? 7.992 -0.316 -13.931 1.00 84.50 94 SER A CA 1
ATOM 748 C C . SER A 1 94 ? 8.540 0.935 -13.236 1.00 84.50 94 SER A C 1
ATOM 750 O O . SER A 1 94 ? 8.312 1.158 -12.048 1.00 84.50 94 SER A O 1
ATOM 752 N N . LYS A 1 95 ? 9.244 1.786 -13.995 1.00 81.75 95 LYS A N 1
ATOM 753 C CA . LYS A 1 95 ? 9.621 3.155 -13.581 1.00 81.75 95 LYS A CA 1
ATOM 754 C C . LYS A 1 95 ? 8.550 4.206 -13.886 1.00 81.75 95 LYS A C 1
ATOM 756 O O . LYS A 1 95 ? 8.643 5.333 -13.415 1.00 81.75 95 LYS A O 1
ATOM 761 N N . ASN A 1 96 ? 7.534 3.842 -14.668 1.00 79.75 96 ASN A N 1
ATOM 762 C CA . ASN A 1 96 ? 6.447 4.731 -15.067 1.00 79.75 96 ASN A CA 1
ATOM 763 C C . ASN A 1 96 ? 5.092 4.139 -14.631 1.00 79.75 96 ASN A C 1
ATOM 765 O O . ASN A 1 96 ? 4.821 2.979 -14.969 1.00 79.75 96 ASN A O 1
ATOM 769 N N . PRO A 1 97 ? 4.235 4.904 -13.926 1.00 79.00 97 PRO A N 1
ATOM 770 C CA . PRO A 1 97 ? 2.928 4.425 -13.472 1.00 79.00 97 PRO A CA 1
ATOM 771 C C . PRO A 1 97 ? 1.977 4.076 -14.625 1.00 79.00 97 PRO A C 1
ATOM 773 O O . PRO A 1 97 ? 1.159 3.168 -14.489 1.00 79.00 97 PRO A O 1
ATOM 776 N N . LYS A 1 98 ? 2.126 4.728 -15.785 1.00 78.75 98 LYS A N 1
ATOM 777 C CA . LYS A 1 98 ? 1.285 4.503 -16.968 1.00 78.75 98 LYS A CA 1
ATOM 778 C C . LYS A 1 98 ? 1.472 3.121 -17.591 1.00 78.75 98 LYS A C 1
ATOM 780 O O . LYS A 1 98 ? 0.627 2.661 -18.350 1.00 78.75 98 LYS A O 1
ATOM 785 N N . ALA A 1 99 ? 2.581 2.446 -17.294 1.00 68.00 99 ALA A N 1
ATOM 786 C CA . ALA A 1 99 ? 3.028 1.311 -18.088 1.00 68.00 99 ALA A CA 1
ATOM 787 C C . ALA A 1 99 ? 2.053 0.116 -18.098 1.00 68.00 99 ALA A C 1
ATOM 789 O O . ALA A 1 99 ? 2.010 -0.604 -19.088 1.00 68.00 99 ALA A O 1
ATOM 790 N N . ASN A 1 100 ? 1.251 -0.075 -17.043 1.00 65.75 100 ASN A N 1
ATOM 791 C CA . ASN A 1 100 ? 0.211 -1.116 -16.993 1.00 65.75 100 ASN A CA 1
ATOM 792 C C . ASN A 1 100 ? -1.069 -0.666 -16.259 1.00 65.75 100 ASN A C 1
ATOM 794 O O . ASN A 1 100 ? -1.851 -1.511 -15.821 1.00 65.75 100 ASN A O 1
ATOM 798 N N . GLY A 1 101 ? -1.242 0.641 -16.046 1.00 65.31 101 GLY A N 1
ATOM 799 C CA . GLY A 1 101 ? -2.133 1.167 -15.013 1.00 65.31 101 GLY A CA 1
ATOM 800 C C . GLY A 1 101 ? -3.212 2.123 -15.511 1.00 65.31 101 GLY A C 1
ATOM 801 O O . GLY A 1 101 ? -3.187 2.607 -16.638 1.00 65.31 101 GLY A O 1
ATOM 802 N N . ALA A 1 102 ? -4.145 2.423 -14.606 1.00 73.31 102 ALA A N 1
ATOM 803 C CA . ALA A 1 102 ? -5.201 3.425 -14.771 1.00 73.31 102 ALA A CA 1
ATOM 804 C C . ALA A 1 102 ? -4.737 4.867 -14.469 1.00 73.31 102 ALA A C 1
ATOM 806 O O . ALA A 1 102 ? -5.542 5.793 -14.531 1.00 73.31 102 ALA A O 1
ATOM 807 N N . PHE A 1 103 ? -3.465 5.055 -14.100 1.00 84.50 103 PHE A N 1
ATOM 808 C CA . PHE A 1 103 ? -2.920 6.338 -13.660 1.00 84.50 103 PHE A CA 1
ATOM 809 C C . PHE A 1 103 ? -1.883 6.863 -14.646 1.00 84.50 103 PHE A C 1
ATOM 811 O O . PHE A 1 103 ? -0.938 6.163 -15.004 1.00 84.50 103 PHE A O 1
ATOM 818 N N . GLU A 1 104 ? -2.028 8.126 -15.034 1.00 83.31 104 GLU A N 1
ATOM 819 C CA . GLU A 1 104 ? -1.115 8.795 -15.965 1.00 83.31 104 GLU A CA 1
ATOM 820 C C . GLU A 1 104 ? 0.178 9.262 -15.284 1.00 83.31 104 GLU A C 1
ATOM 822 O O . GLU A 1 104 ? 1.231 9.339 -15.914 1.00 83.31 104 GLU A O 1
ATOM 827 N N . ASN A 1 105 ? 0.115 9.594 -13.992 1.00 85.25 105 ASN A N 1
ATOM 828 C CA . ASN A 1 105 ? 1.246 10.118 -13.230 1.00 85.25 105 ASN A CA 1
ATOM 829 C C . ASN A 1 105 ? 1.088 9.863 -11.722 1.00 85.25 105 ASN A C 1
ATOM 831 O O . ASN A 1 105 ? 0.030 9.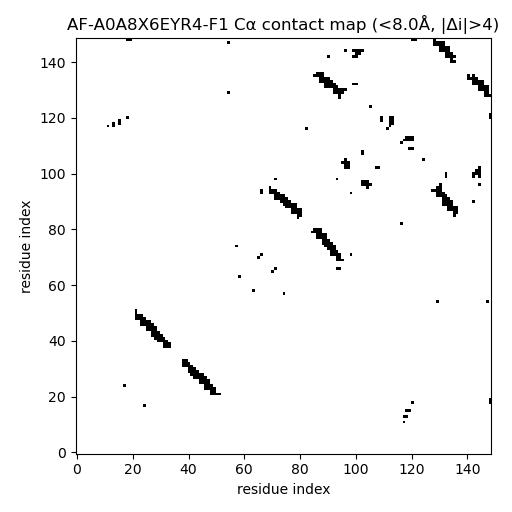451 -11.244 1.00 85.25 105 ASN A O 1
ATOM 835 N N . TYR A 1 106 ? 2.155 10.133 -10.965 1.00 86.50 106 TYR A N 1
ATOM 836 C CA . TYR A 1 106 ? 2.177 9.955 -9.512 1.00 86.50 106 TYR A CA 1
ATOM 837 C C . TYR A 1 106 ? 1.143 10.825 -8.782 1.00 86.50 106 TYR A C 1
ATOM 839 O O . TYR A 1 106 ? 0.528 10.355 -7.831 1.00 86.50 106 TYR A O 1
ATOM 847 N N . ILE A 1 107 ? 0.877 12.047 -9.256 1.00 88.12 107 ILE A N 1
ATOM 848 C CA . ILE A 1 107 ? -0.092 12.964 -8.628 1.00 88.12 107 ILE A CA 1
ATOM 849 C C . ILE A 1 107 ? -1.492 12.338 -8.602 1.00 88.12 107 ILE A C 1
ATOM 851 O O . ILE A 1 107 ? -2.170 12.391 -7.577 1.00 88.12 107 ILE A O 1
ATOM 855 N N . GLN A 1 108 ? -1.908 11.684 -9.690 1.00 89.31 108 GLN A N 1
ATOM 856 C CA . GLN A 1 108 ? -3.189 10.970 -9.724 1.00 89.31 108 GLN A CA 1
ATOM 857 C C . GLN A 1 108 ? -3.235 9.810 -8.721 1.00 89.31 108 GLN A C 1
ATOM 859 O O . GLN A 1 108 ? -4.274 9.572 -8.108 1.00 89.31 108 GLN A O 1
ATOM 864 N N . ILE A 1 109 ? -2.111 9.118 -8.504 1.00 88.56 109 ILE A N 1
ATOM 865 C CA . ILE A 1 109 ? -2.006 8.073 -7.477 1.00 88.56 109 ILE A CA 1
ATOM 866 C C . ILE A 1 109 ? -2.159 8.696 -6.083 1.00 88.56 109 ILE A C 1
ATOM 868 O O . ILE A 1 109 ? -2.940 8.191 -5.280 1.00 88.56 109 ILE A O 1
ATOM 872 N N . GLN A 1 110 ? -1.482 9.812 -5.792 1.00 88.00 110 GLN A N 1
ATOM 873 C CA . GLN A 1 110 ? -1.617 10.502 -4.502 1.00 88.00 110 GLN A CA 1
ATOM 874 C C . GLN A 1 110 ? -3.062 10.930 -4.229 1.00 88.00 110 GLN A C 1
ATOM 876 O O . GLN A 1 110 ? -3.580 10.681 -3.141 1.00 88.00 110 GLN A O 1
ATOM 881 N N . GLN A 1 111 ? -3.717 11.540 -5.221 1.00 89.62 111 GLN A N 1
ATOM 882 C CA . GLN A 1 111 ? -5.120 11.947 -5.128 1.00 89.62 111 GLN A CA 1
ATOM 883 C C . GLN A 1 111 ? -6.020 10.742 -4.869 1.00 89.62 111 GLN A C 1
ATOM 885 O O . GLN A 1 111 ? -6.795 10.754 -3.919 1.00 89.62 111 GLN A O 1
ATOM 890 N N . HIS A 1 112 ? -5.846 9.660 -5.632 1.00 89.56 112 HIS A N 1
ATOM 891 C CA . HIS A 1 112 ? -6.630 8.448 -5.438 1.00 89.56 112 HIS A CA 1
ATOM 892 C C . HIS A 1 112 ? -6.488 7.887 -4.018 1.00 89.56 112 HIS A C 1
ATOM 894 O O . HIS A 1 112 ? -7.487 7.574 -3.378 1.00 89.56 112 HIS A O 1
ATOM 900 N N . TRP A 1 113 ? -5.262 7.756 -3.504 1.00 87.88 113 TRP A N 1
ATOM 901 C CA . TRP A 1 113 ? -5.033 7.204 -2.165 1.00 87.88 113 TRP A CA 1
ATOM 902 C C . TRP A 1 113 ? -5.615 8.082 -1.062 1.00 87.88 113 TRP A C 1
ATOM 904 O O . TRP A 1 113 ? -6.197 7.566 -0.103 1.00 87.88 113 TRP A O 1
ATOM 914 N N . LYS A 1 114 ? -5.508 9.401 -1.225 1.00 87.75 114 LYS A N 1
ATOM 915 C CA . LYS A 1 114 ? -6.100 10.364 -0.305 1.00 87.75 114 LYS A CA 1
ATOM 916 C C . LYS A 1 114 ? -7.626 10.282 -0.324 1.00 87.75 114 LYS A C 1
ATOM 918 O O . LYS A 1 114 ? -8.233 10.156 0.736 1.00 87.75 114 LYS A O 1
ATOM 923 N N . ASP A 1 115 ? -8.235 10.302 -1.502 1.00 88.38 115 ASP A N 1
ATOM 924 C CA . ASP A 1 115 ? -9.688 10.399 -1.650 1.00 88.38 115 ASP A CA 1
ATOM 925 C C . ASP A 1 115 ? -10.391 9.076 -1.320 1.00 88.38 115 ASP A C 1
ATOM 927 O O . ASP A 1 115 ? -11.423 9.063 -0.646 1.00 88.38 115 ASP A O 1
ATOM 931 N N . MET A 1 116 ? -9.817 7.948 -1.748 1.00 86.31 116 MET A N 1
ATOM 932 C CA . MET A 1 116 ? -10.421 6.628 -1.549 1.00 86.31 116 MET A CA 1
ATOM 933 C C . MET A 1 116 ? -10.125 6.035 -0.178 1.00 86.31 116 MET A C 1
ATOM 935 O O . MET A 1 116 ? -10.974 5.339 0.384 1.00 86.31 116 MET A O 1
ATOM 939 N N . TYR A 1 117 ? -8.928 6.279 0.357 1.00 84.56 117 TYR A N 1
ATOM 940 C CA . TYR A 1 117 ? -8.431 5.554 1.525 1.00 84.56 117 TYR A CA 1
ATOM 941 C C . TYR A 1 117 ? -7.978 6.463 2.672 1.00 84.56 117 TYR A C 1
ATOM 943 O O . TYR A 1 117 ? -7.733 5.965 3.767 1.00 84.56 117 TYR A O 1
ATOM 951 N N . GLY A 1 118 ? -7.880 7.778 2.456 1.00 84.50 118 GLY A N 1
ATOM 952 C CA . GLY A 1 118 ? -7.416 8.728 3.468 1.00 84.50 118 GLY A CA 1
ATOM 953 C C . GLY A 1 118 ? -5.906 8.696 3.721 1.00 84.50 118 GLY A C 1
ATOM 954 O O . GLY A 1 118 ? -5.445 9.342 4.658 1.00 84.50 118 GLY A O 1
ATOM 955 N N . TYR A 1 119 ? -5.128 7.969 2.911 1.00 83.00 119 TYR A N 1
ATOM 956 C CA . TYR A 1 119 ? -3.672 7.916 3.054 1.00 83.00 119 TYR A CA 1
ATOM 957 C C . TYR A 1 119 ? -3.010 9.044 2.270 1.00 83.00 119 TYR A C 1
ATOM 959 O O . TYR A 1 119 ? -3.287 9.245 1.088 1.00 83.00 119 TYR A O 1
ATOM 967 N N . VAL A 1 120 ? -2.082 9.742 2.919 1.00 84.19 120 VAL A N 1
ATOM 968 C CA . VAL A 1 120 ? -1.246 10.754 2.274 1.00 84.19 120 VAL A CA 1
ATOM 969 C C . VAL A 1 120 ? 0.056 10.094 1.837 1.00 84.19 120 VAL A C 1
ATOM 971 O O . VAL A 1 120 ? 0.840 9.644 2.667 1.00 84.19 120 VAL A O 1
ATOM 974 N N . LEU A 1 121 ? 0.271 10.014 0.525 1.00 84.88 121 LEU A N 1
ATOM 975 C CA . LEU A 1 121 ? 1.535 9.540 -0.036 1.00 84.88 121 LEU A CA 1
ATOM 976 C C . LEU A 1 121 ? 2.605 10.651 0.011 1.00 84.88 121 LEU A C 1
ATOM 978 O O . LEU A 1 121 ? 2.246 11.823 -0.139 1.00 84.88 121 LEU A O 1
ATOM 982 N N . PRO A 1 122 ? 3.904 10.318 0.142 1.00 83.00 122 PRO A N 1
ATOM 983 C CA . PRO A 1 122 ? 4.993 11.300 0.174 1.00 83.00 122 PRO A CA 1
ATOM 984 C C . PRO A 1 122 ? 4.991 12.247 -1.036 1.00 83.00 1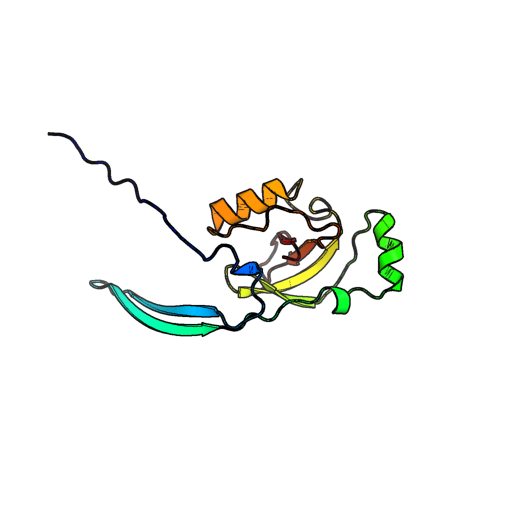22 PRO A C 1
ATOM 986 O O . PRO A 1 122 ? 4.764 11.803 -2.161 1.00 83.00 122 PRO A O 1
ATOM 989 N N . ASN A 1 123 ? 5.254 13.539 -0.809 1.00 75.38 123 ASN A N 1
ATOM 990 C CA . ASN A 1 123 ? 5.188 14.587 -1.842 1.00 75.38 123 ASN A CA 1
ATOM 991 C C . ASN A 1 123 ? 6.328 14.531 -2.860 1.00 75.38 123 ASN A C 1
ATOM 993 O O . ASN A 1 123 ? 6.141 14.924 -4.009 1.00 75.38 123 ASN A O 1
ATOM 997 N N . GLU A 1 124 ? 7.503 14.063 -2.452 1.00 66.31 124 GLU A N 1
ATOM 998 C CA . GLU A 1 124 ? 8.643 13.967 -3.351 1.00 66.31 124 GLU A CA 1
ATOM 999 C C . GLU A 1 124 ? 8.629 12.598 -4.032 1.00 66.31 124 GLU A C 1
ATOM 1001 O O . GLU A 1 124 ? 8.725 11.577 -3.337 1.00 66.31 124 GLU A O 1
ATOM 1006 N N . PRO A 1 125 ? 8.549 12.528 -5.375 1.00 60.41 125 PRO A N 1
ATOM 1007 C CA . PRO A 1 125 ? 9.076 11.368 -6.055 1.00 60.41 125 PRO A CA 1
ATOM 1008 C C . PRO A 1 125 ? 10.562 11.336 -5.719 1.00 60.41 125 PRO A C 1
ATOM 1010 O O . PRO A 1 125 ? 11.343 12.101 -6.281 1.00 60.41 125 PRO A O 1
ATOM 1013 N N . LYS A 1 126 ? 10.961 10.469 -4.781 1.00 56.75 126 LYS A N 1
ATOM 1014 C CA . LYS A 1 126 ? 12.370 10.099 -4.687 1.00 56.75 126 LYS A CA 1
ATOM 1015 C C . LYS A 1 126 ? 12.743 9.647 -6.090 1.00 56.75 126 LYS A C 1
ATOM 1017 O O . LYS A 1 126 ? 12.044 8.791 -6.648 1.00 56.75 126 LYS A O 1
ATOM 1022 N N . GLU A 1 127 ? 13.758 10.264 -6.690 1.00 56.12 127 GLU A N 1
ATOM 10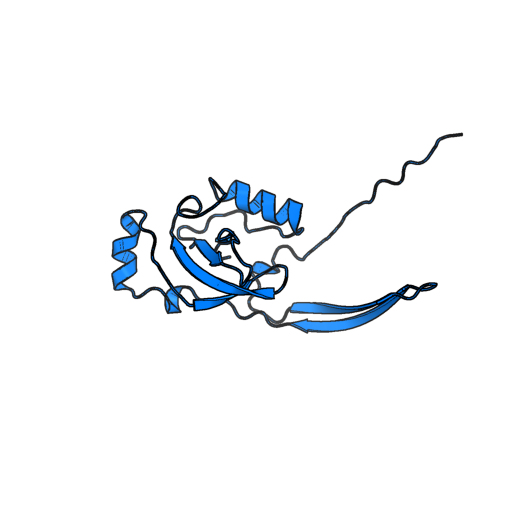23 C CA . GLU A 1 127 ? 14.283 9.791 -7.965 1.00 56.12 127 GLU A CA 1
ATOM 1024 C C . GLU A 1 127 ? 14.438 8.269 -7.863 1.00 56.12 127 GLU A C 1
ATOM 1026 O O . GLU A 1 127 ? 15.134 7.753 -6.989 1.00 56.12 127 GLU A O 1
ATOM 1031 N N . GLY A 1 128 ? 13.678 7.541 -8.683 1.00 66.50 128 GLY A N 1
ATOM 1032 C CA . GLY A 1 128 ? 13.722 6.086 -8.695 1.00 66.50 128 GLY A CA 1
ATOM 1033 C C . GLY A 1 128 ? 12.585 5.319 -8.017 1.00 66.50 128 GLY A C 1
ATOM 1034 O O . GLY A 1 128 ? 12.770 4.109 -7.877 1.00 66.50 128 GLY A O 1
ATOM 1035 N N . PHE A 1 129 ? 11.424 5.911 -7.687 1.00 76.94 129 PHE A N 1
ATOM 1036 C CA . PHE A 1 129 ? 10.252 5.101 -7.307 1.00 76.94 129 PHE A CA 1
ATOM 1037 C C . PHE A 1 129 ? 9.949 4.002 -8.333 1.00 76.94 129 PHE A C 1
ATOM 1039 O O . PHE A 1 129 ? 9.960 4.212 -9.550 1.00 76.94 129 PHE A O 1
ATOM 1046 N N . TRP A 1 130 ? 9.673 2.818 -7.802 1.00 81.81 130 TRP A N 1
ATOM 1047 C CA . TRP A 1 130 ? 9.187 1.674 -8.546 1.00 81.81 130 TRP A CA 1
ATOM 1048 C C . TRP A 1 130 ? 7.673 1.611 -8.433 1.00 81.81 130 TRP A C 1
ATOM 1050 O O . TRP A 1 130 ? 7.099 1.892 -7.381 1.00 81.81 130 TRP A O 1
ATOM 1060 N N . TYR A 1 131 ? 7.030 1.210 -9.518 1.00 86.56 131 TYR A N 1
ATOM 1061 C CA . TYR A 1 131 ? 5.598 0.981 -9.562 1.00 86.56 131 TYR A CA 1
ATOM 1062 C C . TYR A 1 131 ? 5.347 -0.510 -9.708 1.00 86.56 131 TYR A C 1
ATO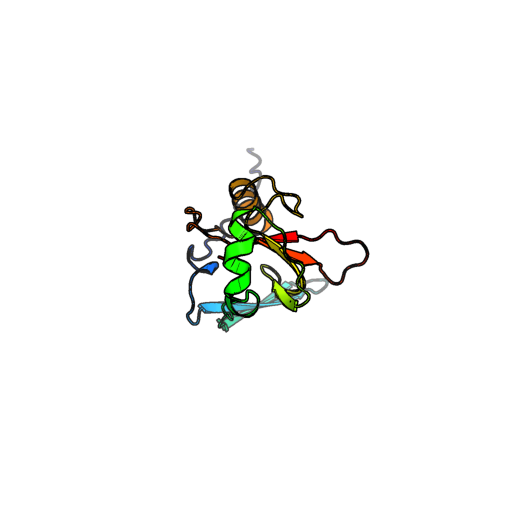M 1064 O O . TYR A 1 131 ? 5.753 -1.124 -10.694 1.00 86.56 131 TYR A O 1
ATOM 1072 N N . TYR A 1 132 ? 4.672 -1.088 -8.722 1.00 87.94 132 TYR A N 1
ATOM 1073 C CA . TYR A 1 132 ? 4.253 -2.480 -8.721 1.00 87.94 132 TYR A CA 1
ATOM 1074 C C . TYR A 1 132 ? 2.834 -2.573 -9.253 1.00 87.94 132 TYR A C 1
ATOM 1076 O O . TYR A 1 132 ? 1.913 -1.957 -8.719 1.00 87.94 132 TYR A O 1
ATOM 1084 N N . ASN A 1 133 ? 2.639 -3.372 -10.291 1.00 89.69 133 ASN A N 1
ATOM 1085 C CA . ASN A 1 133 ? 1.315 -3.665 -10.813 1.00 89.69 133 ASN A CA 1
ATOM 1086 C C . ASN A 1 133 ? 0.848 -4.971 -10.187 1.00 89.69 133 ASN A C 1
ATOM 1088 O O . ASN A 1 133 ? 1.425 -6.033 -10.429 1.00 89.69 133 ASN A O 1
ATOM 1092 N N . VAL A 1 134 ? -0.181 -4.875 -9.354 1.00 89.62 134 VAL A N 1
ATOM 1093 C CA . VAL A 1 134 ? -0.675 -5.973 -8.530 1.00 89.62 134 VAL A CA 1
ATOM 1094 C C . VAL A 1 134 ? -2.013 -6.444 -9.067 1.00 89.62 134 VAL A C 1
ATOM 1096 O O . VAL A 1 134 ? -2.952 -5.665 -9.219 1.00 89.62 134 VAL A O 1
ATOM 1099 N N . LYS A 1 135 ? -2.118 -7.742 -9.335 1.00 90.44 135 LYS A N 1
ATOM 1100 C CA . LYS A 1 135 ? -3.368 -8.405 -9.683 1.00 90.44 135 LYS A CA 1
ATOM 1101 C C . LYS A 1 135 ? -3.937 -9.089 -8.447 1.00 90.44 135 LYS A C 1
ATOM 1103 O O . LYS A 1 135 ? -3.297 -9.946 -7.836 1.00 90.44 135 LYS A O 1
ATOM 1108 N N . PHE A 1 136 ? -5.161 -8.729 -8.088 1.00 89.06 136 PHE A N 1
ATOM 1109 C CA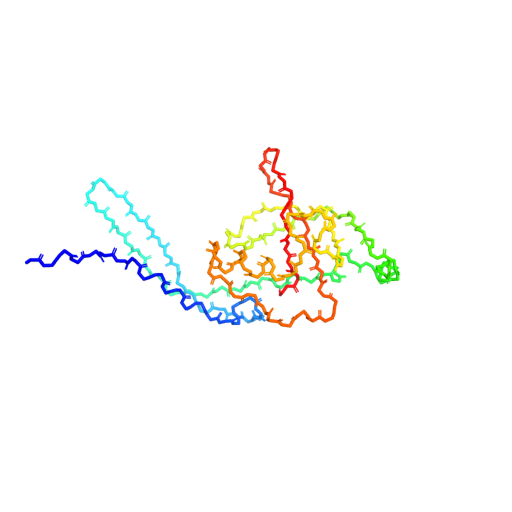 . PHE A 1 136 ? -5.895 -9.403 -7.023 1.00 89.06 136 PHE A CA 1
ATOM 1110 C C . PHE A 1 136 ? -6.448 -10.744 -7.507 1.00 89.06 136 PHE A C 1
ATOM 1112 O O . PHE A 1 136 ? -6.708 -10.928 -8.696 1.00 89.06 136 PHE A O 1
ATOM 1119 N N . ARG A 1 137 ? -6.683 -11.674 -6.575 1.00 85.19 137 ARG A N 1
ATOM 1120 C CA . ARG A 1 137 ? -7.306 -12.985 -6.840 1.00 85.19 137 ARG A CA 1
ATOM 1121 C C . ARG A 1 137 ? -8.819 -12.867 -7.078 1.00 85.19 137 ARG A C 1
ATOM 1123 O O . ARG A 1 137 ? -9.616 -13.559 -6.457 1.00 85.19 137 ARG A O 1
ATOM 1130 N N . ILE A 1 138 ? -9.208 -11.947 -7.952 1.00 81.88 138 ILE A N 1
ATOM 1131 C CA . ILE A 1 138 ? -10.582 -11.693 -8.373 1.00 81.88 138 ILE A CA 1
ATOM 1132 C C . ILE A 1 138 ? -10.630 -11.944 -9.888 1.00 81.88 138 ILE A C 1
ATOM 1134 O O . ILE A 1 138 ? -9.781 -11.410 -10.613 1.00 81.88 138 ILE A O 1
ATOM 1138 N N . PRO A 1 139 ? -11.579 -12.756 -10.389 1.00 77.44 139 PRO A N 1
ATOM 1139 C CA . PRO A 1 139 ? -11.737 -12.978 -11.822 1.00 77.44 139 PRO A CA 1
ATOM 1140 C C . PRO A 1 139 ? -11.871 -11.651 -12.577 1.00 77.44 139 PRO A C 1
ATOM 1142 O O . PRO A 1 139 ? -12.610 -10.767 -12.152 1.00 77.44 139 PRO A O 1
ATOM 1145 N N . ASN A 1 140 ? -11.150 -11.510 -13.691 1.00 77.56 140 ASN A N 1
ATOM 1146 C CA . ASN A 1 140 ? -11.163 -10.327 -14.566 1.00 77.56 140 ASN A CA 1
ATOM 1147 C C . ASN A 1 140 ? -10.766 -8.991 -13.909 1.00 77.56 140 ASN A C 1
ATOM 1149 O O . ASN A 1 140 ? -10.976 -7.939 -14.509 1.00 77.56 140 ASN A O 1
ATOM 1153 N N . ALA A 1 141 ? -10.161 -9.000 -12.717 1.00 79.38 141 ALA A N 1
ATOM 1154 C CA . ALA A 1 141 ? -9.658 -7.768 -12.123 1.00 79.38 141 ALA A CA 1
ATOM 1155 C C . ALA A 1 141 ? -8.493 -7.197 -12.938 1.00 79.38 141 ALA A C 1
ATOM 1157 O O . ALA A 1 141 ? -7.510 -7.890 -13.233 1.00 79.38 141 ALA A O 1
ATOM 1158 N N . THR A 1 142 ? -8.605 -5.912 -13.265 1.00 83.31 142 THR A N 1
ATOM 1159 C CA . THR A 1 142 ? -7.508 -5.132 -13.830 1.00 83.31 142 THR A CA 1
ATOM 1160 C C . THR A 1 142 ? -6.404 -4.978 -12.784 1.00 83.31 142 THR A C 1
ATOM 1162 O O . THR A 1 142 ? -6.712 -4.765 -11.606 1.00 83.31 142 THR A O 1
ATOM 1165 N N . PRO A 1 143 ? -5.126 -5.081 -13.180 1.00 85.06 143 PRO A N 1
ATOM 1166 C CA . PRO A 1 143 ? -4.019 -4.801 -12.280 1.00 85.06 143 PRO A CA 1
ATOM 1167 C C . PRO A 1 143 ? -4.117 -3.384 -11.721 1.00 85.06 143 PRO A C 1
ATOM 1169 O O . PRO A 1 143 ? -4.546 -2.460 -12.411 1.00 85.06 143 PRO A O 1
ATOM 1172 N N . TYR A 1 144 ? -3.710 -3.225 -10.471 1.00 88.12 144 TYR A N 1
ATOM 1173 C CA . TYR A 1 144 ? -3.700 -1.946 -9.786 1.00 88.12 144 TYR A CA 1
ATOM 1174 C C . TYR A 1 144 ? -2.264 -1.526 -9.478 1.00 88.12 144 TYR A C 1
ATOM 1176 O O . TYR A 1 144 ? -1.445 -2.358 -9.084 1.00 88.12 144 TYR A O 1
ATOM 1184 N N . THR A 1 145 ? -1.951 -0.248 -9.672 1.00 89.44 145 THR A N 1
ATOM 1185 C CA . THR A 1 145 ? -0.582 0.269 -9.576 1.00 89.44 145 THR A CA 1
ATOM 1186 C C . THR A 1 145 ? -0.298 0.836 -8.185 1.00 89.44 145 THR A C 1
ATOM 1188 O O . THR A 1 145 ? -1.006 1.719 -7.700 1.00 89.44 145 THR A O 1
ATOM 1191 N N . TYR A 1 146 ? 0.769 0.340 -7.561 1.00 87.62 146 TYR A N 1
ATOM 1192 C CA . TYR A 1 146 ? 1.239 0.703 -6.225 1.00 87.62 146 TYR A CA 1
ATOM 1193 C C . TYR A 1 146 ? 2.644 1.318 -6.300 1.00 87.62 146 TYR A C 1
ATOM 1195 O O . TYR A 1 146 ? 3.522 0.701 -6.905 1.00 87.62 146 TYR A O 1
ATOM 1203 N N . PRO A 1 147 ? 2.901 2.492 -5.698 1.00 86.62 147 PRO A N 1
ATOM 1204 C CA . PRO A 1 147 ? 4.248 3.052 -5.628 1.00 86.62 147 PRO A CA 1
ATOM 1205 C C . PRO A 1 147 ? 5.080 2.381 -4.519 1.00 86.62 147 PRO A C 1
ATOM 1207 O O . PRO A 1 147 ? 4.537 1.933 -3.510 1.00 86.62 147 PRO A O 1
ATOM 1210 N N . SER A 1 148 ? 6.403 2.336 -4.690 1.00 80.31 148 SER A N 1
ATOM 1211 C CA . SER A 1 148 ? 7.366 1.886 -3.677 1.00 80.31 148 SER A CA 1
ATOM 1212 C C . SER A 1 148 ? 7.611 2.980 -2.629 1.00 80.31 148 SER A C 1
ATOM 1214 O O . SER A 1 148 ? 8.663 3.623 -2.629 1.00 80.31 148 SER A O 1
ATOM 1216 N N . VAL A 1 149 ? 6.602 3.243 -1.804 1.00 74.19 149 VAL A N 1
ATOM 1217 C CA . VAL A 1 149 ? 6.662 4.206 -0.693 1.00 74.19 149 VAL A CA 1
ATOM 1218 C C . VAL A 1 149 ? 7.115 3.554 0.602 1.00 74.19 149 VAL A C 1
ATOM 1220 O O . VAL A 1 149 ? 6.788 2.362 0.800 1.00 74.19 149 VAL A O 1
#

Foldseek 3Di:
DDDDDDDDPPDDPDPLCPLPDQDKDWDWDWDWDDDPPDIDIDIDTDIDGDDQDDPCVFADPVCVVVQVPQDKAADWAWAQDPDVRAIWTFGIKTPAQPPQEPDRHVVVVQVCCCVVPVHHDDPDPPVDKMWTFIGHPDPPDRTHIDTSD

Mean predicted aligned error: 10.88 Å